Protein AF-A0A0Q3P736-F1 (afdb_monomer)

Sequence (100 aa):
MMYEKPERWSFTFQTYACLSRIRAQLGSLDGKLREAENPVFFERSVYSDRYIFAANLYESDCMNETEWTIYQDWHNWMNQQFGQRLALDGIICLRATPEV

Structure (mmCIF, N/CA/C/O backbone):
data_AF-A0A0Q3P736-F1
#
_entry.id   AF-A0A0Q3P736-F1
#
loop_
_atom_site.group_PDB
_atom_site.id
_atom_site.type_symbol
_atom_site.label_atom_id
_atom_site.label_alt_id
_atom_site.label_comp_id
_atom_site.label_asym_id
_atom_site.label_entity_id
_atom_site.label_seq_id
_atom_site.pdbx_PDB_ins_code
_atom_site.Cartn_x
_atom_site.Cartn_y
_atom_site.Cartn_z
_atom_site.occupancy
_atom_site.B_iso_or_equiv
_atom_site.auth_seq_id
_atom_site.auth_comp_id
_atom_site.auth_asym_id
_atom_site.auth_atom_id
_atom_site.pdbx_PDB_model_num
ATOM 1 N N . MET A 1 1 ? 1.560 -13.210 14.789 1.00 69.19 1 MET A N 1
ATOM 2 C CA . MET A 1 1 ? 1.953 -11.825 15.153 1.00 69.19 1 MET A CA 1
ATOM 3 C C . MET A 1 1 ? 0.995 -10.769 14.585 1.00 69.19 1 MET A C 1
ATOM 5 O O . MET A 1 1 ? 0.179 -10.305 15.363 1.00 69.19 1 MET A O 1
ATOM 9 N N . MET A 1 2 ? 0.990 -10.419 13.282 1.00 88.62 2 MET A N 1
ATOM 10 C CA . MET A 1 2 ? -0.024 -9.482 12.731 1.00 88.62 2 MET A CA 1
ATOM 11 C C . MET A 1 2 ? -1.441 -10.069 12.805 1.00 88.62 2 MET A C 1
ATOM 13 O O . MET A 1 2 ? -2.299 -9.503 13.467 1.00 88.62 2 MET A O 1
ATOM 17 N N . TYR A 1 3 ? -1.639 -11.270 12.260 1.00 91.19 3 TYR A N 1
ATOM 18 C CA . TYR A 1 3 ? -2.939 -11.954 12.269 1.00 91.19 3 TYR A CA 1
ATOM 19 C C . TYR A 1 3 ? -3.438 -12.387 13.658 1.00 91.19 3 TYR A C 1
ATOM 21 O O . TYR A 1 3 ? -4.588 -12.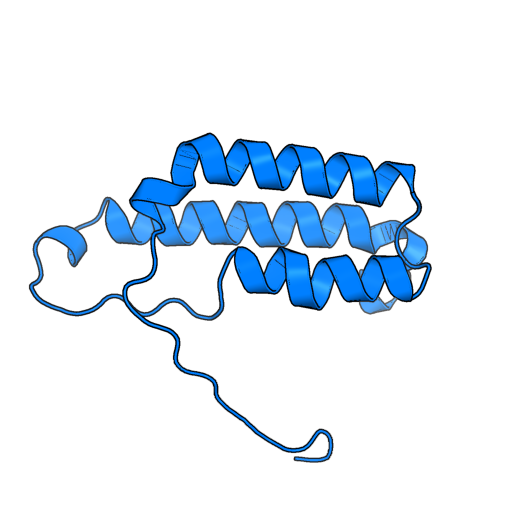776 13.798 1.00 91.19 3 TYR A O 1
ATOM 29 N N . GLU A 1 4 ? -2.587 -12.341 14.686 1.00 95.06 4 GLU A N 1
ATOM 30 C CA . GLU A 1 4 ? -2.987 -12.677 16.062 1.00 95.06 4 GLU A CA 1
ATOM 31 C C . GLU A 1 4 ? -3.581 -11.476 16.807 1.00 95.06 4 GLU A C 1
ATOM 33 O O . GLU A 1 4 ? -4.427 -11.665 17.674 1.00 95.06 4 GLU A O 1
ATOM 38 N N . LYS A 1 5 ? -3.096 -10.258 16.519 1.00 95.69 5 LYS A N 1
ATOM 39 C CA . LYS A 1 5 ? -3.552 -8.993 17.125 1.00 95.69 5 LYS A CA 1
ATOM 40 C C . LYS A 1 5 ? -3.437 -7.859 16.099 1.00 95.69 5 LYS A C 1
ATOM 42 O O . LYS A 1 5 ? -2.494 -7.058 16.186 1.00 95.69 5 LYS A O 1
ATOM 47 N N . PRO A 1 6 ? -4.317 -7.821 15.089 1.00 95.94 6 PRO A N 1
ATOM 48 C CA . PRO A 1 6 ? -4.193 -6.888 13.976 1.00 95.94 6 PRO A CA 1
ATOM 49 C C . PRO A 1 6 ? -4.297 -5.430 14.431 1.00 95.94 6 PRO A C 1
ATOM 51 O O . PRO A 1 6 ? -3.527 -4.604 13.952 1.00 95.94 6 PRO A O 1
ATOM 54 N N . GLU A 1 7 ? -5.111 -5.120 15.436 1.00 95.81 7 GLU A N 1
ATOM 55 C CA . GLU A 1 7 ? -5.285 -3.768 15.991 1.00 95.81 7 GLU A CA 1
ATOM 56 C C . GLU A 1 7 ? -4.000 -3.237 16.639 1.00 95.81 7 GLU A C 1
ATOM 58 O O . GLU A 1 7 ? -3.800 -2.035 16.778 1.00 95.81 7 GLU A O 1
ATOM 63 N N . ARG A 1 8 ? -3.098 -4.137 17.055 1.00 97.00 8 ARG A N 1
ATOM 64 C CA . ARG A 1 8 ? -1.803 -3.765 17.634 1.00 97.00 8 ARG A CA 1
ATOM 65 C C . ARG A 1 8 ? -0.694 -3.673 16.593 1.00 97.00 8 ARG A C 1
ATOM 67 O O . ARG A 1 8 ? 0.268 -2.930 16.801 1.00 97.00 8 ARG A O 1
ATOM 74 N N . TRP A 1 9 ? -0.754 -4.486 15.542 1.00 97.94 9 TRP A N 1
ATOM 75 C CA . TRP A 1 9 ? 0.397 -4.746 14.672 1.00 97.94 9 TRP A CA 1
ATOM 76 C C . TRP A 1 9 ? 0.210 -4.307 13.223 1.00 97.94 9 TRP A C 1
ATOM 78 O O . TRP A 1 9 ? 1.198 -4.310 12.491 1.00 97.94 9 TRP A O 1
ATOM 88 N N . SER A 1 10 ? -0.990 -3.902 12.801 1.00 97.62 10 SER A N 1
ATOM 89 C CA . SER A 1 10 ? -1.267 -3.502 11.414 1.00 97.62 10 SER A CA 1
ATOM 90 C C . SER A 1 10 ? -0.384 -2.354 10.955 1.00 97.62 10 SER A C 1
ATOM 92 O O . SER A 1 10 ? 0.307 -2.491 9.949 1.00 97.62 10 SER A O 1
ATOM 94 N N . PHE A 1 11 ? -0.313 -1.270 11.730 1.00 98.00 11 PHE A N 1
ATOM 95 C CA . PHE A 1 11 ? 0.534 -0.126 11.399 1.00 98.00 11 PHE A CA 1
ATOM 96 C C . PHE A 1 11 ? 2.014 -0.518 11.260 1.00 98.00 11 PHE A C 1
ATOM 98 O O . PHE A 1 11 ? 2.669 -0.205 10.260 1.00 98.00 11 PHE A O 1
ATOM 105 N N . THR A 1 12 ? 2.545 -1.258 12.241 1.00 98.00 12 THR A N 1
ATOM 106 C CA . THR A 1 12 ? 3.946 -1.712 12.234 1.00 98.00 12 THR A CA 1
ATOM 107 C C . THR A 1 12 ? 4.226 -2.630 11.045 1.00 98.00 12 THR A C 1
ATOM 109 O O . THR A 1 12 ? 5.246 -2.480 10.371 1.00 98.00 12 THR A O 1
ATOM 112 N N . PHE A 1 13 ? 3.312 -3.559 10.769 1.00 98.00 13 PHE A N 1
ATOM 113 C CA . PHE A 1 13 ? 3.431 -4.505 9.672 1.00 98.00 13 PHE A CA 1
ATOM 114 C C . PHE A 1 13 ? 3.389 -3.799 8.315 1.00 98.00 13 PHE A C 1
ATOM 116 O O . PHE A 1 13 ? 4.299 -4.001 7.518 1.00 98.00 13 PHE A O 1
ATOM 123 N N . GLN A 1 14 ? 2.395 -2.938 8.067 1.00 97.75 14 GLN A N 1
ATOM 124 C CA . GLN A 1 14 ? 2.247 -2.232 6.789 1.00 97.75 14 GLN A CA 1
ATOM 125 C C . GLN A 1 14 ? 3.434 -1.309 6.506 1.00 97.75 14 GLN A C 1
ATOM 127 O O . GLN A 1 14 ? 3.984 -1.326 5.404 1.00 97.75 14 GLN A O 1
ATOM 132 N N . THR A 1 15 ? 3.902 -0.572 7.517 1.00 97.31 15 THR A N 1
ATOM 133 C CA . THR A 1 15 ? 5.083 0.296 7.384 1.00 97.31 15 THR A CA 1
ATOM 134 C C . THR A 1 15 ? 6.320 -0.511 6.982 1.00 97.31 15 THR A C 1
ATOM 136 O O . THR A 1 15 ? 7.040 -0.146 6.050 1.00 97.31 15 THR A O 1
ATOM 139 N N . TYR A 1 16 ? 6.566 -1.646 7.645 1.00 97.69 16 TYR A N 1
ATOM 140 C CA . TYR A 1 16 ? 7.731 -2.475 7.341 1.00 97.69 16 TYR A CA 1
ATOM 141 C C . TYR A 1 16 ? 7.599 -3.223 6.005 1.00 97.69 16 TYR A C 1
ATOM 143 O O . TYR A 1 16 ? 8.573 -3.321 5.254 1.00 97.69 16 TYR A O 1
ATOM 151 N N . ALA A 1 17 ? 6.400 -3.705 5.670 1.00 96.94 17 ALA A N 1
ATOM 152 C CA . ALA A 1 17 ? 6.110 -4.360 4.399 1.00 96.94 17 ALA A CA 1
ATOM 153 C C . ALA A 1 17 ? 6.391 -3.419 3.219 1.00 96.94 17 ALA A C 1
ATOM 155 O O . ALA A 1 17 ? 7.192 -3.755 2.346 1.00 96.94 17 ALA A O 1
ATOM 156 N N . CYS A 1 18 ? 5.848 -2.199 3.247 1.00 96.62 18 CYS A N 1
ATOM 157 C CA . CYS A 1 18 ? 6.083 -1.222 2.187 1.00 96.62 18 CYS A CA 1
ATOM 158 C C . CYS A 1 18 ? 7.564 -0.799 2.116 1.00 96.62 18 CYS A C 1
ATOM 160 O O . CYS A 1 18 ? 8.132 -0.695 1.027 1.00 96.62 18 CYS A O 1
ATOM 162 N N . LEU A 1 19 ? 8.238 -0.604 3.259 1.00 96.25 19 LEU A N 1
ATOM 163 C CA . LEU A 1 19 ? 9.662 -0.241 3.283 1.00 96.25 19 LEU A CA 1
ATOM 164 C C . LEU A 1 19 ? 10.549 -1.345 2.692 1.00 96.25 19 LEU A C 1
ATOM 166 O O . LEU A 1 19 ? 11.461 -1.064 1.910 1.00 96.25 19 LEU A O 1
ATOM 170 N N . SER A 1 20 ? 10.306 -2.598 3.077 1.00 96.50 20 SER A N 1
ATOM 171 C CA . SER A 1 20 ? 11.059 -3.745 2.564 1.00 96.50 20 SER A CA 1
ATOM 172 C C . SER A 1 20 ? 10.837 -3.936 1.062 1.00 96.50 20 SER A C 1
ATOM 174 O O . SER A 1 20 ? 11.812 -4.164 0.344 1.00 96.50 20 SER A O 1
ATOM 176 N N . ARG A 1 21 ? 9.607 -3.725 0.565 1.00 95.75 21 ARG A N 1
ATOM 177 C CA . ARG A 1 21 ? 9.297 -3.739 -0.871 1.00 95.75 21 ARG A CA 1
ATOM 178 C C . ARG A 1 21 ? 10.085 -2.677 -1.629 1.00 95.75 21 ARG A C 1
ATOM 180 O O . ARG A 1 21 ? 10.758 -3.015 -2.597 1.00 95.75 21 ARG A O 1
ATOM 187 N N . ILE A 1 22 ? 10.059 -1.427 -1.166 1.00 94.25 22 ILE A N 1
ATOM 188 C CA . ILE A 1 22 ? 10.808 -0.330 -1.797 1.00 94.25 22 ILE A CA 1
ATOM 189 C C . ILE A 1 22 ? 12.301 -0.665 -1.851 1.00 94.25 22 ILE A C 1
ATOM 191 O O . ILE A 1 22 ? 12.921 -0.542 -2.903 1.00 94.25 22 ILE A O 1
ATOM 195 N N . ARG A 1 23 ? 12.886 -1.155 -0.750 1.00 93.94 23 ARG A N 1
ATOM 196 C CA . ARG A 1 23 ? 14.305 -1.551 -0.718 1.00 93.94 23 ARG A CA 1
ATOM 197 C C . ARG A 1 23 ? 14.623 -2.667 -1.712 1.00 93.94 23 ARG A C 1
ATOM 199 O O . ARG A 1 23 ? 15.634 -2.578 -2.402 1.00 93.94 23 ARG A O 1
ATOM 206 N N . ALA A 1 24 ? 13.776 -3.690 -1.795 1.00 92.75 24 ALA A N 1
ATOM 207 C CA . ALA A 1 24 ? 13.971 -4.806 -2.715 1.00 92.75 24 ALA A CA 1
ATOM 208 C C . ALA A 1 24 ? 13.865 -4.365 -4.185 1.00 92.75 24 ALA A C 1
ATOM 210 O O . ALA A 1 24 ? 14.717 -4.730 -4.991 1.00 92.75 24 ALA A O 1
ATOM 211 N N . GLN A 1 25 ? 12.865 -3.544 -4.518 1.00 91.81 25 GLN A N 1
ATOM 212 C CA . GLN A 1 25 ? 12.661 -3.032 -5.876 1.00 91.81 25 GLN A CA 1
ATOM 213 C C . GLN A 1 25 ? 13.775 -2.069 -6.302 1.00 91.81 25 GLN A C 1
ATOM 215 O O . GLN A 1 25 ? 14.288 -2.165 -7.409 1.00 91.81 25 GLN A O 1
ATOM 220 N N . LEU A 1 26 ? 14.214 -1.165 -5.422 1.00 90.25 26 LEU A N 1
ATOM 221 C CA . LEU A 1 26 ? 15.358 -0.299 -5.722 1.00 90.25 26 LEU A CA 1
ATOM 222 C C . LEU A 1 26 ? 16.648 -1.116 -5.876 1.00 90.25 26 LEU A C 1
ATOM 224 O O . LEU A 1 26 ? 17.426 -0.862 -6.790 1.00 90.25 26 LEU A O 1
ATOM 228 N N . GLY A 1 27 ? 16.846 -2.132 -5.031 1.00 88.88 27 GLY A N 1
ATOM 229 C CA . GLY A 1 27 ? 17.996 -3.029 -5.117 1.00 88.88 27 GLY A CA 1
ATOM 230 C C . GLY A 1 27 ? 18.045 -3.837 -6.416 1.00 88.88 27 GLY A C 1
ATOM 231 O O . GLY A 1 27 ? 19.134 -4.062 -6.943 1.00 88.88 27 GLY A O 1
ATOM 232 N N . SER A 1 28 ? 16.895 -4.244 -6.967 1.00 84.75 28 SER A N 1
ATOM 233 C CA . SER A 1 28 ? 16.858 -4.918 -8.270 1.00 84.75 28 SER A CA 1
ATOM 234 C C . SER A 1 28 ? 17.136 -3.960 -9.430 1.00 84.75 28 SER A C 1
ATOM 236 O O . SER A 1 28 ? 17.791 -4.361 -10.390 1.00 84.75 28 SER A O 1
ATOM 238 N N . LEU A 1 29 ? 16.720 -2.694 -9.322 1.00 82.31 29 LEU A N 1
ATOM 239 C CA . LEU A 1 29 ? 16.957 -1.658 -10.335 1.00 82.31 29 LEU A CA 1
ATOM 240 C C . LEU A 1 29 ? 18.386 -1.095 -10.336 1.00 82.31 29 LEU A C 1
ATOM 242 O O . LEU A 1 29 ? 18.859 -0.654 -11.378 1.00 82.31 29 LEU A O 1
ATOM 246 N N . ASP A 1 30 ? 19.082 -1.103 -9.199 1.00 76.75 30 ASP A N 1
ATOM 247 C CA . ASP A 1 30 ? 20.477 -0.638 -9.100 1.00 76.75 30 ASP A CA 1
ATOM 248 C C . ASP A 1 30 ? 21.506 -1.730 -9.459 1.00 76.75 30 ASP A C 1
ATOM 250 O O . ASP A 1 30 ? 22.710 -1.470 -9.488 1.00 76.75 30 ASP A O 1
ATOM 254 N N . GLY A 1 31 ? 21.049 -2.956 -9.737 1.00 66.31 31 GLY A N 1
ATOM 255 C CA . GLY A 1 31 ? 21.888 -4.096 -10.107 1.00 66.31 31 GLY A CA 1
ATOM 256 C C . GLY A 1 31 ? 22.020 -4.328 -11.618 1.00 66.31 31 GLY A C 1
ATOM 257 O O . GLY A 1 31 ? 21.507 -3.580 -12.447 1.00 66.31 31 GLY A O 1
ATOM 258 N N . LYS A 1 32 ? 22.655 -5.453 -11.983 1.00 57.34 32 LYS A N 1
ATOM 259 C CA . LYS A 1 32 ? 22.893 -5.910 -13.375 1.00 57.34 32 LYS A CA 1
ATOM 260 C C . LYS A 1 32 ? 21.633 -6.011 -14.256 1.00 57.34 32 LYS A C 1
ATOM 262 O O . LYS A 1 32 ? 21.748 -6.162 -15.464 1.00 57.34 32 LYS A O 1
ATOM 267 N N . LEU A 1 33 ? 20.438 -5.954 -13.663 1.00 59.91 33 LEU A N 1
ATOM 268 C CA . LEU A 1 33 ? 19.159 -5.982 -14.377 1.00 59.91 33 LEU A CA 1
ATOM 269 C C . LEU A 1 33 ? 18.894 -4.698 -15.165 1.00 59.91 33 LEU A C 1
ATOM 271 O O . LEU A 1 33 ? 18.192 -4.759 -16.163 1.00 59.91 33 LEU A O 1
ATOM 275 N N . ARG A 1 34 ? 19.486 -3.563 -14.776 1.00 57.25 34 ARG A N 1
ATOM 276 C CA . ARG A 1 34 ? 19.346 -2.303 -15.521 1.00 57.25 34 ARG A CA 1
ATOM 277 C C . ARG A 1 34 ? 20.050 -2.328 -16.883 1.00 57.25 34 ARG A C 1
ATOM 279 O O . ARG A 1 34 ? 19.693 -1.559 -17.766 1.00 57.25 34 ARG A O 1
ATOM 286 N N . GLU A 1 35 ? 21.052 -3.194 -17.032 1.00 56.44 35 GLU A N 1
ATOM 287 C CA . GLU A 1 35 ? 21.808 -3.397 -18.276 1.00 56.44 35 GLU A CA 1
ATOM 288 C C . GLU A 1 35 ? 21.202 -4.495 -19.162 1.00 56.44 35 GLU A C 1
ATOM 290 O O . GLU A 1 35 ? 21.561 -4.614 -20.331 1.00 56.44 35 GLU A O 1
ATOM 295 N N . ALA A 1 36 ? 20.287 -5.303 -18.622 1.00 60.25 36 ALA A N 1
ATOM 296 C CA . ALA A 1 36 ? 19.571 -6.303 -19.394 1.00 60.25 36 ALA A CA 1
ATOM 297 C C . ALA A 1 36 ? 18.341 -5.654 -20.045 1.00 60.25 36 ALA A C 1
ATOM 299 O O . ALA A 1 36 ? 17.544 -5.026 -19.359 1.00 60.25 36 ALA A O 1
ATOM 300 N N . GLU A 1 37 ? 18.113 -5.881 -21.341 1.00 65.25 37 GLU A N 1
ATOM 301 C CA . GLU A 1 37 ? 16.880 -5.471 -22.051 1.00 65.25 37 GLU A CA 1
ATOM 302 C C . GLU A 1 37 ? 15.611 -6.206 -21.559 1.00 65.25 37 GLU A C 1
ATOM 304 O O . GLU A 1 37 ? 14.555 -6.154 -22.187 1.00 65.25 37 GLU A O 1
ATOM 309 N N . ASN A 1 38 ? 15.698 -6.929 -20.441 1.00 73.69 38 ASN A N 1
ATOM 310 C CA . ASN A 1 38 ? 14.628 -7.774 -19.945 1.00 73.69 38 ASN A CA 1
ATOM 311 C C . ASN A 1 38 ? 13.681 -6.983 -19.032 1.00 73.69 38 ASN A C 1
ATOM 313 O O . ASN A 1 38 ? 14.143 -6.254 -18.151 1.00 73.69 38 ASN A O 1
ATOM 317 N N . PRO A 1 39 ? 12.357 -7.177 -19.166 1.00 82.25 39 PRO A N 1
ATOM 318 C CA . PRO A 1 39 ? 11.389 -6.552 -18.278 1.00 82.25 39 PRO A CA 1
ATOM 319 C C . PRO A 1 39 ? 11.582 -7.030 -16.834 1.00 82.25 39 PRO A C 1
ATOM 321 O O . PRO A 1 39 ? 11.752 -8.223 -16.568 1.00 82.25 39 PRO A O 1
ATOM 324 N N . VAL A 1 40 ? 11.519 -6.091 -15.888 1.00 87.38 40 VAL A N 1
ATOM 325 C CA . VAL A 1 40 ? 11.548 -6.388 -14.453 1.00 87.38 40 VAL A CA 1
ATOM 326 C C . VAL A 1 40 ? 10.118 -6.578 -13.964 1.00 87.38 40 VAL A C 1
ATOM 328 O O . VAL A 1 40 ? 9.280 -5.689 -14.092 1.00 87.38 40 VAL A O 1
ATOM 331 N N . PHE A 1 41 ? 9.840 -7.734 -13.367 1.00 91.12 41 PHE A N 1
ATOM 332 C CA . PHE A 1 41 ? 8.549 -8.007 -12.745 1.00 91.12 41 PHE A CA 1
ATOM 333 C C . PHE A 1 41 ? 8.622 -7.763 -11.244 1.00 91.12 41 PHE A C 1
ATOM 335 O O . PHE A 1 41 ? 9.500 -8.286 -10.554 1.00 91.12 41 PHE A O 1
ATOM 342 N N . PHE A 1 42 ? 7.662 -7.002 -10.730 1.00 93.75 42 PHE A N 1
ATOM 343 C CA . PHE A 1 42 ? 7.456 -6.846 -9.299 1.00 93.75 42 PHE A CA 1
ATOM 344 C C . PHE A 1 42 ? 6.255 -7.672 -8.849 1.00 93.75 42 PHE A C 1
ATOM 346 O O . PHE A 1 42 ? 5.163 -7.564 -9.407 1.00 93.75 42 PHE A O 1
ATOM 353 N N . GLU A 1 43 ? 6.443 -8.481 -7.807 1.00 94.00 43 GLU A N 1
ATOM 354 C CA . GLU A 1 43 ? 5.314 -9.077 -7.102 1.00 94.00 43 GLU A CA 1
ATOM 355 C C . GLU A 1 43 ? 4.632 -7.976 -6.281 1.00 94.00 43 GLU A C 1
ATOM 357 O O . GLU A 1 43 ? 5.187 -7.501 -5.286 1.00 94.00 43 GLU A O 1
ATOM 362 N N . ARG A 1 44 ? 3.424 -7.576 -6.706 1.00 96.19 44 ARG A N 1
ATOM 363 C CA . ARG A 1 44 ? 2.672 -6.428 -6.165 1.00 96.19 44 ARG A CA 1
ATOM 364 C C . ARG A 1 44 ? 3.418 -5.090 -6.329 1.00 96.19 44 ARG A C 1
ATOM 366 O O . ARG A 1 44 ? 4.422 -4.981 -7.028 1.00 96.19 44 ARG A O 1
ATOM 373 N N . SER A 1 45 ? 2.893 -4.036 -5.712 1.00 95.19 45 SER A N 1
ATOM 374 C CA . SER A 1 45 ? 3.435 -2.678 -5.786 1.00 95.19 45 SER A CA 1
ATOM 375 C C . SER A 1 45 ? 3.205 -1.894 -4.493 1.00 95.19 45 SER A C 1
ATOM 377 O O . SER A 1 45 ? 2.371 -2.267 -3.663 1.00 95.19 45 SER A O 1
ATOM 379 N N . VAL A 1 46 ? 3.901 -0.762 -4.354 1.00 95.31 46 VAL A N 1
ATOM 380 C CA . VAL A 1 46 ? 3.650 0.213 -3.275 1.00 95.31 46 VAL A CA 1
ATOM 381 C C . VAL A 1 46 ? 2.191 0.691 -3.271 1.00 95.31 46 VAL A C 1
ATOM 383 O O . VAL A 1 46 ? 1.598 0.904 -2.218 1.00 95.31 46 VAL A O 1
ATOM 386 N N . TYR A 1 47 ? 1.559 0.748 -4.448 1.00 95.88 47 TYR A N 1
ATOM 387 C CA . TYR A 1 47 ? 0.151 1.108 -4.583 1.00 95.88 47 TYR A CA 1
ATOM 388 C C . TYR A 1 47 ? -0.765 0.074 -3.932 1.00 95.88 47 TYR A C 1
ATOM 390 O O . TYR A 1 47 ? -1.673 0.449 -3.198 1.00 95.88 47 TYR A O 1
ATOM 398 N N . SER A 1 48 ? -0.524 -1.223 -4.146 1.00 96.12 48 SER A N 1
ATOM 399 C CA . SER A 1 48 ? -1.326 -2.255 -3.481 1.00 96.12 48 SER A CA 1
ATOM 400 C C . SER A 1 48 ? -1.117 -2.280 -1.965 1.00 96.12 48 SER A C 1
ATOM 402 O O . SER A 1 48 ? -2.079 -2.523 -1.240 1.00 96.12 48 SER A O 1
ATOM 404 N N . ASP A 1 49 ? 0.088 -1.971 -1.471 1.00 96.50 49 ASP A N 1
ATOM 405 C CA . ASP A 1 49 ? 0.332 -1.887 -0.025 1.00 96.50 49 ASP A CA 1
ATOM 406 C C . ASP A 1 49 ? -0.547 -0.800 0.610 1.00 96.50 49 ASP A C 1
ATOM 408 O O . ASP A 1 49 ? -1.190 -1.043 1.629 1.00 96.50 49 ASP A O 1
ATOM 412 N N . ARG A 1 50 ? -0.655 0.385 -0.012 1.00 97.25 50 ARG A N 1
ATOM 413 C CA . ARG A 1 50 ? -1.524 1.458 0.496 1.00 97.25 50 ARG A CA 1
ATOM 414 C C . ARG A 1 50 ? -3.006 1.243 0.214 1.00 97.25 50 ARG A C 1
ATOM 416 O O . ARG A 1 50 ? -3.802 1.288 1.144 1.00 97.25 50 ARG A O 1
ATOM 423 N N . TYR A 1 51 ? -3.381 1.102 -1.052 1.00 97.75 51 TYR A N 1
ATOM 424 C CA . TYR A 1 51 ? -4.775 1.219 -1.489 1.00 97.75 51 TYR A CA 1
ATOM 425 C C . TYR A 1 51 ? -5.575 -0.075 -1.348 1.00 97.75 51 TYR A C 1
ATOM 427 O O . TYR A 1 51 ? -6.793 -0.028 -1.458 1.00 97.75 51 TYR A O 1
ATOM 435 N N . ILE A 1 52 ? -4.913 -1.212 -1.114 1.00 97.50 52 ILE A N 1
ATOM 436 C CA . ILE A 1 52 ? -5.589 -2.487 -0.861 1.00 97.50 52 ILE A CA 1
ATOM 437 C C . ILE A 1 52 ? -5.404 -2.881 0.601 1.00 97.50 52 ILE A C 1
ATOM 439 O O . ILE A 1 52 ? -6.374 -2.933 1.344 1.00 97.50 52 ILE A O 1
ATOM 443 N N . PHE A 1 53 ? -4.169 -3.123 1.047 1.00 97.50 53 PHE A N 1
ATOM 444 C CA . PHE A 1 53 ? -3.950 -3.707 2.374 1.00 97.50 53 PHE A CA 1
ATOM 445 C C . PHE A 1 53 ? -4.093 -2.698 3.512 1.00 97.50 53 PHE A C 1
ATOM 447 O O . PHE A 1 53 ? -4.872 -2.927 4.434 1.00 97.50 53 PHE A O 1
ATOM 454 N N . ALA A 1 54 ? -3.355 -1.589 3.470 1.00 97.56 54 ALA A N 1
ATOM 455 C CA . ALA A 1 54 ? -3.406 -0.596 4.536 1.00 97.56 54 ALA A CA 1
ATOM 456 C C . ALA A 1 54 ? -4.776 0.102 4.599 1.00 97.56 54 ALA A C 1
ATOM 458 O O . ALA A 1 54 ? -5.320 0.243 5.689 1.00 97.56 54 ALA A O 1
ATOM 459 N N . ALA A 1 55 ? -5.367 0.453 3.451 1.00 98.19 55 ALA A N 1
ATOM 460 C CA . ALA A 1 55 ? -6.723 0.999 3.390 1.00 98.19 55 ALA A CA 1
ATOM 461 C C . ALA A 1 55 ? -7.752 0.043 4.017 1.00 98.19 55 ALA A C 1
ATOM 463 O O . ALA A 1 55 ? -8.465 0.446 4.928 1.00 98.19 55 ALA A O 1
ATOM 464 N N . ASN A 1 56 ? -7.748 -1.242 3.635 1.00 98.06 56 ASN A N 1
ATOM 465 C CA . ASN A 1 56 ? -8.658 -2.231 4.219 1.00 98.06 56 ASN A CA 1
ATOM 466 C C . ASN A 1 56 ? -8.464 -2.387 5.736 1.00 98.06 56 ASN A C 1
ATOM 468 O O . ASN A 1 56 ? -9.434 -2.548 6.468 1.00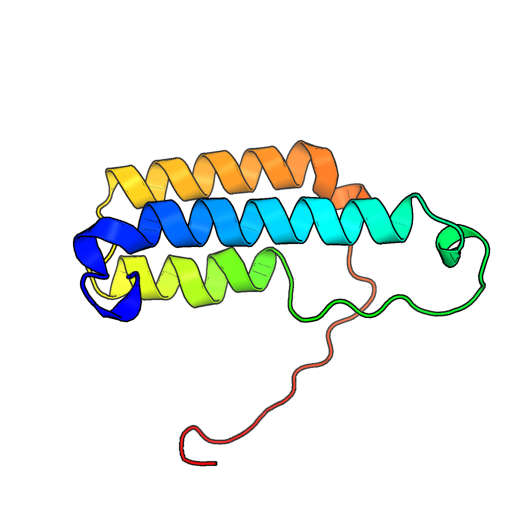 98.06 56 ASN A O 1
ATOM 472 N N . LEU A 1 57 ? -7.221 -2.359 6.228 1.00 98.00 57 LEU A N 1
ATOM 473 C CA . LEU A 1 57 ? -6.938 -2.468 7.663 1.00 98.00 57 LEU A CA 1
ATOM 474 C C . LEU A 1 57 ? -7.415 -1.241 8.447 1.00 98.00 57 LEU A C 1
ATOM 476 O O . LEU A 1 57 ? -7.860 -1.394 9.578 1.00 98.00 57 LEU A O 1
ATOM 480 N N . TYR A 1 58 ? -7.349 -0.048 7.862 1.00 98.12 58 TYR A N 1
ATOM 481 C CA . TYR A 1 58 ? -7.949 1.144 8.457 1.00 98.12 58 TYR A CA 1
ATOM 482 C C . TYR A 1 58 ? -9.484 1.058 8.451 1.00 98.12 58 TYR A C 1
ATOM 484 O O . TYR A 1 58 ? -10.103 1.225 9.494 1.00 98.12 58 TYR A O 1
ATOM 492 N N . GLU A 1 59 ? -10.092 0.687 7.319 1.00 98.06 59 GLU A N 1
ATOM 493 C CA . GLU A 1 59 ? -11.551 0.514 7.194 1.00 98.06 59 GLU A CA 1
ATOM 494 C C . GLU A 1 59 ? -12.112 -0.610 8.085 1.00 98.06 59 GLU A C 1
ATOM 496 O O . GLU A 1 59 ? -13.296 -0.608 8.408 1.00 98.06 59 GLU A O 1
ATOM 501 N N . SER A 1 60 ? -11.265 -1.559 8.497 1.00 97.25 60 SER A N 1
ATOM 502 C CA . SER A 1 60 ? -11.605 -2.661 9.411 1.00 97.25 60 SER A CA 1
ATOM 503 C C . SER A 1 60 ? -11.235 -2.374 10.876 1.00 97.25 60 SER A C 1
ATOM 505 O O . SER A 1 60 ? -11.041 -3.319 11.641 1.00 97.25 60 SER A O 1
ATOM 507 N N . ASP A 1 61 ? -11.044 -1.106 11.259 1.00 97.00 61 ASP A N 1
ATOM 508 C CA . ASP A 1 61 ? -10.677 -0.660 12.618 1.00 97.00 61 ASP A CA 1
ATOM 509 C C . ASP A 1 61 ? -9.373 -1.272 13.180 1.00 97.00 61 ASP A C 1
ATOM 511 O O . ASP A 1 61 ? -9.098 -1.227 14.381 1.00 97.00 61 ASP A O 1
ATOM 515 N N . CYS A 1 62 ? -8.516 -1.827 12.317 1.00 97.75 62 CYS A N 1
ATOM 516 C CA . CYS A 1 62 ? -7.220 -2.389 12.705 1.00 97.75 62 CYS A CA 1
ATOM 517 C C . CYS A 1 62 ? -6.097 -1.337 12.720 1.00 97.75 62 CYS A C 1
ATOM 519 O O . CYS A 1 62 ? -4.992 -1.628 13.180 1.00 97.75 62 CYS A O 1
ATOM 5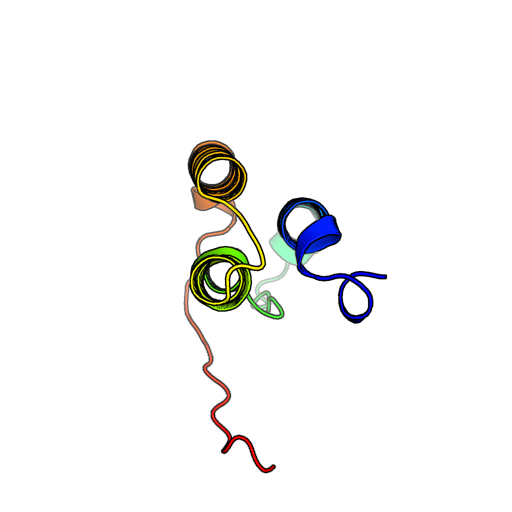21 N N . MET A 1 63 ? -6.358 -0.132 12.206 1.00 98.00 63 MET A N 1
ATOM 522 C CA . MET A 1 63 ? -5.524 1.058 12.372 1.00 98.00 63 MET A CA 1
ATOM 523 C C . MET A 1 63 ? -6.408 2.237 12.757 1.00 98.00 63 MET A C 1
ATOM 525 O O . MET A 1 63 ? -7.443 2.454 12.137 1.00 98.00 63 MET A O 1
ATOM 529 N N . ASN A 1 64 ? -5.986 3.025 13.741 1.00 97.94 64 ASN A N 1
ATOM 530 C CA . ASN A 1 64 ? -6.709 4.247 14.098 1.00 97.94 64 ASN A CA 1
ATOM 531 C C . ASN A 1 64 ? -6.357 5.422 13.164 1.00 97.94 64 ASN A C 1
ATOM 533 O O . ASN A 1 64 ? -5.402 5.361 12.389 1.00 97.94 64 ASN A O 1
ATOM 537 N N . GLU A 1 65 ? -7.094 6.529 13.287 1.00 98.25 65 GLU A N 1
ATOM 538 C CA . GLU A 1 65 ? -6.885 7.760 12.505 1.00 98.25 65 GLU A CA 1
ATOM 539 C C . GLU A 1 65 ? -5.440 8.268 12.514 1.00 98.25 65 GLU A C 1
ATOM 541 O O . GLU A 1 65 ? -4.904 8.680 11.483 1.00 98.25 65 GLU A O 1
ATOM 546 N N . THR A 1 66 ? -4.786 8.228 13.675 1.00 98.50 66 THR A N 1
ATOM 547 C CA . THR A 1 66 ? -3.405 8.696 13.822 1.00 98.50 66 THR A CA 1
ATOM 548 C C . THR A 1 66 ? -2.450 7.789 13.053 1.00 98.50 66 THR A C 1
ATOM 550 O O . THR A 1 66 ? -1.617 8.274 12.290 1.00 98.50 66 THR A O 1
ATOM 553 N N . GLU A 1 67 ? -2.583 6.472 13.211 1.00 98.44 67 GLU A N 1
ATOM 554 C CA . GLU A 1 67 ? -1.769 5.483 12.495 1.00 98.44 67 GLU A CA 1
ATOM 555 C C . GLU A 1 67 ? -1.973 5.572 10.983 1.00 98.44 67 GLU A C 1
ATOM 557 O O . GLU A 1 67 ? -1.001 5.574 10.224 1.00 98.44 67 GLU A O 1
ATOM 562 N N . TRP A 1 68 ? -3.224 5.707 10.542 1.00 98.38 68 TRP A N 1
ATOM 563 C CA . TRP A 1 68 ? -3.559 5.851 9.132 1.00 98.38 68 TRP A CA 1
ATOM 564 C C . TRP A 1 68 ? -3.004 7.146 8.539 1.00 98.38 68 TRP A C 1
ATOM 566 O O . TRP A 1 68 ? -2.396 7.126 7.469 1.00 98.38 68 TRP A O 1
ATOM 576 N N . THR A 1 69 ? -3.140 8.268 9.245 1.00 98.56 69 THR A N 1
ATOM 577 C CA . THR A 1 69 ? -2.596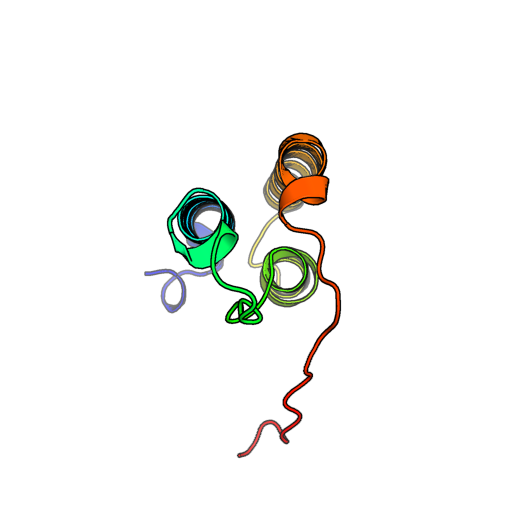 9.562 8.809 1.00 98.56 69 THR A CA 1
ATOM 578 C C . THR A 1 69 ? -1.073 9.507 8.684 1.00 98.56 69 THR A C 1
ATOM 580 O O . THR A 1 69 ? -0.530 9.910 7.654 1.00 98.56 69 THR A O 1
ATOM 583 N N . ILE A 1 70 ? -0.381 8.945 9.682 1.00 98.62 70 ILE A N 1
ATOM 584 C CA . ILE A 1 70 ? 1.080 8.783 9.654 1.00 98.62 70 ILE A CA 1
ATOM 585 C C . ILE A 1 70 ? 1.504 7.878 8.494 1.00 98.62 70 ILE A C 1
ATOM 587 O O . ILE A 1 70 ? 2.442 8.210 7.770 1.00 98.62 70 ILE A O 1
ATOM 591 N N . TYR A 1 71 ? 0.821 6.749 8.288 1.00 98.44 71 TYR A N 1
ATOM 592 C CA . TYR A 1 71 ? 1.145 5.831 7.197 1.00 98.44 71 TYR A CA 1
ATOM 593 C C . TYR A 1 71 ? 0.993 6.502 5.826 1.00 98.44 71 TYR A C 1
ATOM 595 O O . TYR A 1 71 ? 1.857 6.349 4.963 1.00 98.44 71 TYR A O 1
ATOM 603 N N . GLN A 1 72 ? -0.079 7.271 5.623 1.00 98.19 72 GLN A N 1
ATOM 604 C CA . GLN A 1 72 ? -0.311 7.994 4.374 1.00 98.19 72 GLN A CA 1
ATOM 605 C C . GL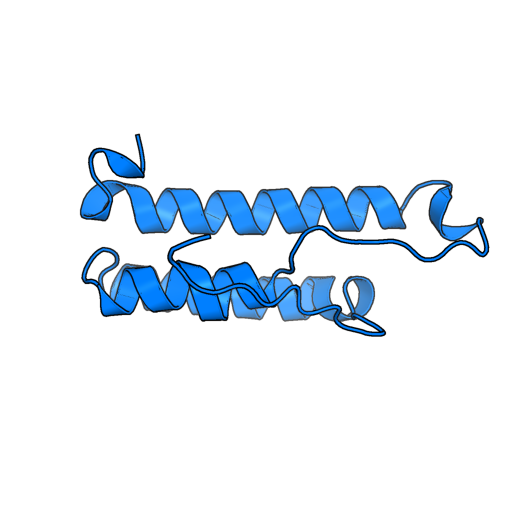N A 1 72 ? 0.739 9.071 4.112 1.00 98.19 72 GLN A C 1
ATOM 607 O O . GLN A 1 72 ? 1.226 9.168 2.985 1.00 98.19 72 GLN A O 1
ATOM 612 N N . ASP A 1 73 ? 1.086 9.862 5.128 1.00 98.38 73 ASP A N 1
ATOM 613 C CA . ASP A 1 73 ? 2.116 10.897 5.024 1.00 98.38 73 ASP A CA 1
ATOM 614 C C . ASP A 1 73 ? 3.480 10.282 4.688 1.00 98.38 73 ASP A C 1
ATOM 616 O O . ASP A 1 73 ? 4.110 10.638 3.687 1.00 98.38 73 ASP A O 1
ATOM 620 N N . TRP A 1 74 ? 3.868 9.245 5.433 1.00 97.81 74 TRP A N 1
ATOM 621 C CA . TRP A 1 74 ? 5.085 8.484 5.176 1.00 97.81 74 TRP A CA 1
ATOM 622 C C . TRP A 1 74 ? 5.104 7.888 3.760 1.00 97.81 74 TRP A C 1
ATOM 624 O O . TRP A 1 74 ? 6.085 8.040 3.029 1.00 97.81 74 TRP A O 1
ATOM 634 N N . HIS A 1 75 ? 4.013 7.253 3.329 1.00 97.50 75 HIS A N 1
ATOM 635 C CA . HIS A 1 75 ? 3.912 6.652 2.000 1.00 97.50 75 HIS A CA 1
ATOM 636 C C . HIS A 1 75 ? 3.957 7.710 0.884 1.00 97.50 75 HIS A C 1
ATOM 638 O O . HIS A 1 75 ? 4.569 7.479 -0.163 1.00 97.50 75 HIS A O 1
ATOM 644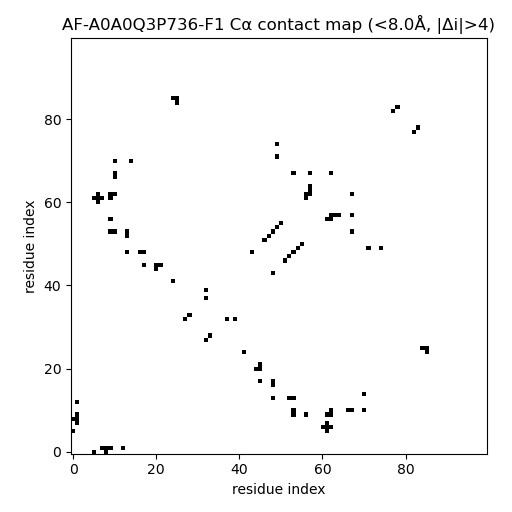 N N . ASN A 1 76 ? 3.331 8.874 1.080 1.00 96.81 76 ASN A N 1
ATOM 645 C CA . ASN A 1 76 ? 3.406 9.997 0.144 1.00 96.81 76 ASN A CA 1
ATOM 646 C C . ASN A 1 76 ? 4.847 10.483 -0.002 1.00 96.81 76 ASN A C 1
ATOM 648 O O . ASN A 1 76 ? 5.339 10.603 -1.125 1.00 96.81 76 ASN A O 1
ATOM 652 N N . TRP A 1 77 ? 5.532 10.706 1.119 1.00 96.94 77 TRP A N 1
ATOM 653 C CA . TRP A 1 77 ? 6.923 11.139 1.119 1.00 96.94 77 TRP A CA 1
ATOM 654 C C . TRP A 1 77 ? 7.830 10.120 0.417 1.00 96.94 77 TRP A C 1
ATOM 656 O O . TRP A 1 77 ? 8.591 10.485 -0.478 1.00 96.94 77 TRP A O 1
ATOM 666 N N . MET A 1 78 ? 7.686 8.827 0.721 1.00 93.94 78 MET A N 1
ATOM 667 C CA . MET A 1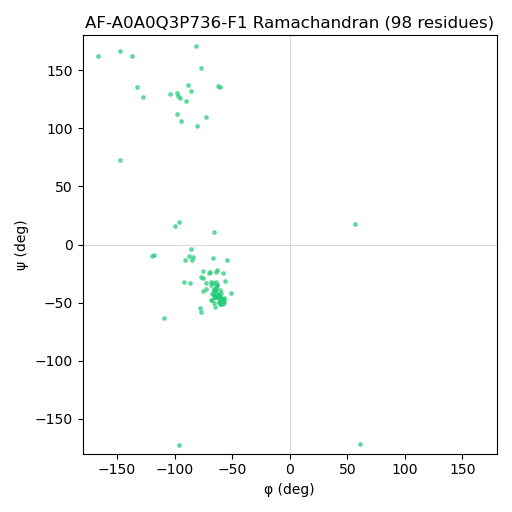 78 ? 8.452 7.762 0.061 1.00 93.94 78 MET A CA 1
ATOM 668 C C . MET A 1 78 ? 8.223 7.729 -1.458 1.00 93.94 78 MET A C 1
ATOM 670 O O . MET A 1 78 ? 9.180 7.589 -2.220 1.00 93.94 78 MET A O 1
ATOM 674 N N . ASN A 1 79 ? 6.982 7.905 -1.923 1.00 92.56 79 ASN A N 1
ATOM 675 C CA . ASN A 1 79 ? 6.694 7.982 -3.359 1.00 92.56 79 ASN A CA 1
ATOM 676 C C . ASN A 1 79 ? 7.254 9.247 -4.012 1.00 92.56 79 ASN A C 1
ATOM 678 O O . ASN A 1 79 ? 7.669 9.194 -5.164 1.00 92.56 79 ASN A O 1
ATOM 682 N N . GLN A 1 80 ? 7.324 10.372 -3.303 1.00 94.38 80 GLN A N 1
ATOM 683 C CA . GLN A 1 80 ? 7.993 11.564 -3.830 1.00 94.38 80 GLN A CA 1
ATOM 684 C C . GLN A 1 80 ? 9.500 11.335 -4.004 1.00 94.38 80 GLN A C 1
ATOM 686 O O . GLN A 1 80 ? 10.063 11.763 -5.007 1.00 94.38 80 GLN A O 1
ATOM 691 N N . GLN A 1 81 ? 10.147 10.631 -3.066 1.00 92.81 81 GLN A N 1
ATOM 692 C CA . GLN A 1 81 ? 11.589 10.365 -3.134 1.00 92.81 81 GLN A CA 1
ATOM 693 C C . GLN A 1 81 ? 11.957 9.281 -4.160 1.00 92.81 81 GLN A C 1
ATOM 695 O O . GLN A 1 81 ? 12.962 9.405 -4.860 1.00 92.81 81 GLN A O 1
ATOM 700 N N . PHE A 1 82 ? 11.164 8.208 -4.257 1.00 90.75 82 PHE A N 1
ATOM 701 C CA . PHE A 1 82 ? 11.529 7.007 -5.025 1.00 90.75 82 PHE A CA 1
ATOM 702 C C . PHE A 1 82 ? 10.567 6.668 -6.169 1.00 90.75 82 PHE A C 1
ATOM 704 O O . PHE A 1 82 ? 10.890 5.819 -6.999 1.00 90.75 82 PHE A O 1
ATOM 711 N N . GLY A 1 83 ? 9.410 7.323 -6.260 1.00 86.25 83 GLY A N 1
ATOM 712 C CA . GLY A 1 83 ? 8.330 6.944 -7.175 1.00 86.25 83 GLY A CA 1
ATOM 713 C C . GLY A 1 83 ? 8.690 7.057 -8.652 1.00 86.25 83 GLY A C 1
ATOM 714 O O . GLY A 1 83 ? 8.252 6.223 -9.431 1.00 86.25 83 GLY A O 1
ATOM 715 N N . GLN A 1 84 ? 9.548 8.005 -9.047 1.00 88.19 84 GLN A N 1
ATOM 716 C CA . GLN A 1 84 ? 10.037 8.065 -10.434 1.00 88.19 84 GLN A CA 1
ATOM 717 C C . GLN A 1 84 ? 10.873 6.837 -10.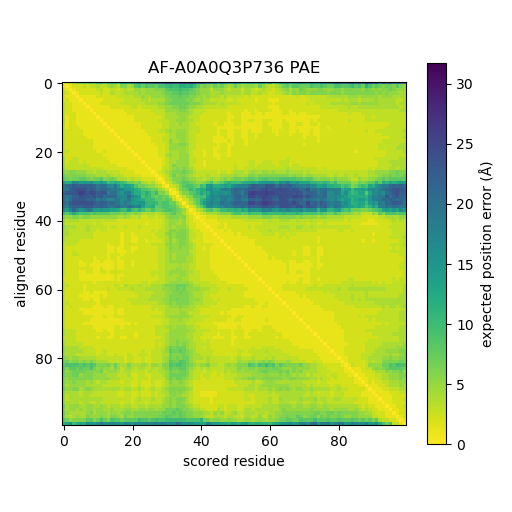809 1.00 88.19 84 GLN A C 1
ATOM 719 O O . GLN A 1 84 ? 10.800 6.361 -11.935 1.00 88.19 84 GLN A O 1
ATOM 724 N N . ARG A 1 85 ? 11.659 6.313 -9.863 1.00 87.19 85 ARG A N 1
ATOM 725 C CA . ARG A 1 85 ? 12.480 5.113 -10.079 1.00 87.19 85 ARG A CA 1
ATOM 726 C C . ARG A 1 85 ? 11.639 3.841 -10.063 1.00 87.19 85 ARG A C 1
ATOM 728 O O . ARG A 1 85 ? 12.012 2.870 -10.701 1.00 87.19 85 ARG A O 1
ATOM 735 N N . LEU A 1 86 ? 10.529 3.855 -9.329 1.00 88.31 86 LEU A N 1
ATOM 736 C CA . LEU A 1 86 ? 9.600 2.734 -9.177 1.00 88.31 86 LEU A CA 1
ATOM 737 C C . LEU A 1 86 ? 8.356 2.862 -10.070 1.00 88.31 86 LEU A C 1
ATOM 739 O O . LEU A 1 86 ? 7.353 2.192 -9.820 1.00 88.31 86 LEU A O 1
ATOM 743 N N . ALA A 1 87 ? 8.401 3.734 -11.079 1.00 90.00 87 ALA A N 1
ATOM 744 C CA . ALA A 1 87 ? 7.301 3.912 -12.012 1.00 90.00 87 ALA A CA 1
ATOM 745 C C . ALA A 1 87 ? 7.027 2.594 -12.752 1.00 90.00 87 ALA A C 1
ATOM 747 O O . ALA A 1 87 ? 7.950 1.903 -13.174 1.00 90.00 87 ALA A O 1
ATOM 748 N N . LEU A 1 88 ? 5.749 2.236 -12.869 1.00 91.25 88 LEU A N 1
ATOM 749 C CA . LEU A 1 88 ? 5.319 1.009 -13.532 1.00 91.25 88 LEU A CA 1
ATOM 750 C C . LEU A 1 88 ? 4.910 1.321 -14.971 1.00 91.25 88 LEU A C 1
ATOM 752 O O . LEU A 1 88 ? 4.031 2.156 -15.182 1.00 91.25 88 LEU A O 1
ATOM 756 N N . ASP A 1 89 ? 5.471 0.598 -15.939 1.00 93.31 89 ASP A N 1
ATOM 757 C CA . ASP A 1 89 ? 5.057 0.688 -17.348 1.00 93.31 89 ASP A CA 1
ATOM 758 C C . ASP A 1 89 ? 3.719 -0.023 -17.614 1.00 93.31 89 ASP A C 1
ATOM 760 O O . ASP A 1 89 ? 3.009 0.278 -18.573 1.00 93.31 89 ASP A O 1
ATOM 764 N N . GLY A 1 90 ? 3.352 -0.980 -16.758 1.00 93.69 90 GLY A N 1
ATOM 765 C CA . GLY A 1 90 ? 2.121 -1.749 -16.881 1.00 93.69 90 GLY A CA 1
ATOM 766 C C . GLY A 1 90 ? 1.785 -2.534 -15.618 1.00 93.69 90 GLY A C 1
ATOM 767 O O . GLY A 1 90 ? 2.630 -2.755 -14.750 1.00 93.69 90 GLY A O 1
ATOM 768 N N . ILE A 1 91 ? 0.525 -2.958 -15.512 1.00 96.69 91 ILE A N 1
ATOM 769 C CA . ILE A 1 91 ? 0.020 -3.749 -14.385 1.00 96.69 91 ILE A CA 1
ATOM 770 C C . ILE A 1 91 ? -0.668 -4.999 -14.925 1.00 96.69 91 ILE A C 1
ATOM 772 O O . ILE A 1 91 ? -1.592 -4.913 -15.732 1.00 96.69 91 ILE A O 1
ATOM 776 N N . ILE A 1 92 ? -0.248 -6.162 -14.428 1.00 96.88 92 ILE A N 1
ATOM 777 C CA . ILE A 1 92 ? -0.914 -7.441 -14.681 1.00 96.88 92 ILE A CA 1
ATOM 778 C C . ILE A 1 92 ? -1.814 -7.746 -13.482 1.00 96.88 92 ILE A C 1
ATOM 780 O O . ILE A 1 92 ? -1.331 -7.990 -12.377 1.00 96.88 92 ILE A O 1
ATOM 784 N N . CYS A 1 93 ? -3.132 -7.719 -13.691 1.00 96.44 93 CYS A N 1
ATOM 785 C CA . CYS A 1 93 ? -4.114 -8.059 -12.664 1.00 96.44 93 CYS A CA 1
ATOM 786 C C . CYS A 1 93 ? -4.504 -9.536 -12.782 1.00 96.44 93 CYS A C 1
ATOM 788 O O . CYS A 1 93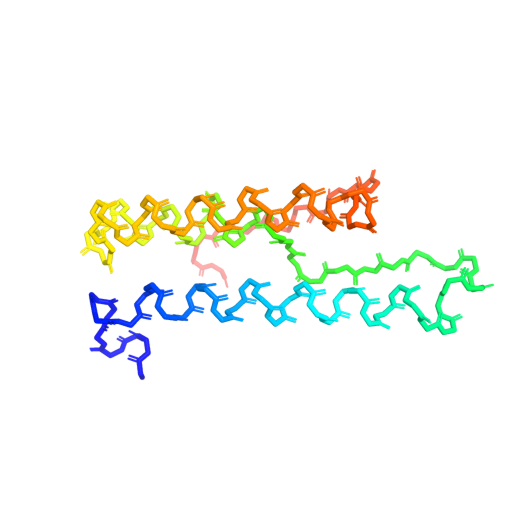 ? -5.237 -9.924 -13.692 1.00 96.44 93 CYS A O 1
ATOM 790 N N . LEU A 1 94 ? -4.020 -10.358 -11.851 1.00 96.00 94 LEU A N 1
ATOM 791 C CA . LEU A 1 94 ? -4.433 -11.753 -11.730 1.00 96.00 94 LEU A CA 1
ATOM 792 C C . LEU A 1 94 ? -5.769 -11.806 -10.980 1.00 96.00 94 LEU A C 1
ATOM 794 O O . LEU A 1 94 ? -5.809 -11.630 -9.764 1.00 96.00 94 LEU A O 1
ATOM 798 N N . ARG A 1 95 ? -6.869 -11.991 -11.716 1.00 96.06 95 ARG A N 1
ATOM 799 C CA . ARG A 1 95 ? -8.226 -12.021 -11.158 1.00 96.06 95 ARG A CA 1
ATOM 800 C C . ARG A 1 95 ? -8.671 -13.457 -10.889 1.00 96.06 95 ARG A C 1
ATOM 802 O O . ARG A 1 95 ? -8.701 -14.269 -11.808 1.00 96.06 95 ARG A O 1
ATOM 809 N N . ALA A 1 96 ? -9.090 -13.714 -9.656 1.00 96.94 96 ALA A N 1
ATOM 810 C CA . ALA A 1 96 ? -9.737 -14.945 -9.215 1.00 96.94 96 ALA A CA 1
ATOM 811 C C . ALA A 1 96 ? -10.927 -14.602 -8.304 1.00 96.94 96 ALA A C 1
ATOM 813 O O . ALA A 1 96 ? -11.038 -13.469 -7.824 1.00 96.94 96 ALA A O 1
ATOM 814 N N . THR A 1 97 ? -11.836 -15.553 -8.109 1.00 97.19 97 THR A N 1
ATOM 815 C CA . THR A 1 97 ? -12.908 -15.444 -7.111 1.00 97.19 97 THR A CA 1
ATOM 816 C C . THR A 1 97 ? -12.344 -15.712 -5.709 1.00 97.19 97 THR A C 1
ATOM 818 O O . THR A 1 97 ? -11.374 -16.459 -5.611 1.00 97.19 97 THR A O 1
ATOM 821 N N . PRO A 1 98 ? -12.917 -15.152 -4.626 1.00 94.50 98 PRO A N 1
ATOM 822 C CA . PRO A 1 98 ? -12.411 -15.368 -3.264 1.00 94.50 98 PRO A CA 1
ATOM 823 C C . PRO A 1 98 ? -12.354 -16.836 -2.811 1.00 94.50 98 PRO A C 1
ATOM 825 O O . PRO A 1 98 ? -11.596 -17.162 -1.903 1.00 94.50 98 PRO A O 1
ATOM 828 N N . GLU A 1 99 ? -13.172 -17.707 -3.405 1.00 94.44 99 GLU A N 1
ATOM 829 C CA . GLU A 1 99 ? -13.298 -19.124 -3.043 1.00 94.44 99 GLU A CA 1
ATOM 830 C C . GLU A 1 99 ? -12.250 -20.042 -3.697 1.00 94.44 99 GLU A C 1
ATOM 832 O O . GLU A 1 99 ? -12.182 -21.220 -3.340 1.00 94.44 99 GLU A O 1
ATOM 837 N N . VAL A 1 100 ? -11.485 -19.535 -4.670 1.00 73.81 100 VAL A N 1
ATOM 838 C CA . VAL A 1 100 ? -10.450 -20.279 -5.415 1.00 73.81 100 VAL A CA 1
ATOM 839 C C . VAL A 1 100 ? -9.074 -19.911 -4.882 1.00 73.81 100 VAL A C 1
ATOM 841 O O . VAL A 1 100 ? -8.280 -20.848 -4.647 1.00 73.81 100 VAL A O 1
#

pLDDT: mean 91.71, std 10.29, range [56.44, 98.62]

Nearest PDB structures (foldseek):
  1p60-assembly1_B  TM=9.769E-01  e=2.897E-10  Homo sapiens
  2no0-assembly1_B  TM=9.690E-01  e=1.004E-09  Homo sapiens
  4q19-assembly1_A  TM=9.379E-01  e=5.779E-09  Homo sapiens
  2zia-assembly1_A  TM=9.632E-01  e=2.509E-08  Homo sapiens
  2no6-assembly1_B  TM=9.582E-01  e=4.670E-08  Homo sapiens

Foldseek 3Di:
DCVVQLLVCVLVVLLVVLVVLLVVLVVCCVDPVVVDPDDDDRPDHLCCSLVPRSVVCVVVNSYDPVSNVVSVVVSVVVCVVCVVVVPDPDDDDDDDDPVD

Solvent-accessible surface area (backbone atoms only — not comparable to full-atom values): 6136 Å² total; per-residue (Å²): 106,47,93,76,41,37,65,79,26,39,58,63,48,51,57,49,52,46,51,51,49,52,53,52,54,52,52,50,56,76,38,79,52,66,80,43,96,60,87,85,84,68,94,72,52,72,62,49,46,46,73,49,53,47,43,50,35,38,79,65,68,20,30,53,73,68,53,49,52,51,50,51,52,53,50,51,52,51,42,72,77,44,33,82,83,66,60,73,97,74,83,87,82,88,84,78,63,96,91,112

Radius of gyration: 15.27 Å; Cα contacts (8 Å, |Δi|>4): 56; chains: 1; bounding box: 36×32×40 Å

Mean predicted aligned error: 4.29 Å

Organism: Amazona aestiva (NCBI:txid12930)

Secondary structure (DSSP, 8-state):
-TTT-HHHHHHHHHHHHHHHHHHHHHHHHSSGGGGSSSPPPPSS-HHHIIIIIIHHHHHTTSS-HHHHHHHHHHHHHHHHHHTTTT--S--------TT-

InterPro domains:
  IPR027417 P-loop containing nucleoside triphosphate hydrolase [G3DSA:3.40.50.300] (1-100)
  IPR027417 P-loop containing nucleoside triphosphate hydrolase [SSF52540] (1-100)
  IPR031314 Deoxynucleoside kinase domain [PF01712] (1-99)
  IPR050566 Deoxyribonucleoside Kinase [PTHR10513] (1-100)